Protein AF-A0A2T5K5F5-F1 (afdb_monomer_lite)

pLDDT: mean 80.12, std 20.65, range [37.78, 98.81]

Radius of gyration: 29.49 Å; chains: 1; bounding box: 67×43×77 Å

Structure (mmCIF, N/CA/C/O backbone):
data_AF-A0A2T5K5F5-F1
#
_entry.id   AF-A0A2T5K5F5-F1
#
loop_
_atom_site.group_PDB
_atom_site.id
_atom_site.type_symbol
_atom_site.label_atom_id
_atom_site.label_alt_id
_atom_site.label_comp_id
_atom_site.label_asym_id
_atom_site.label_entity_id
_atom_site.label_seq_id
_atom_site.pdbx_PDB_ins_code
_atom_site.Cartn_x
_atom_site.Cartn_y
_atom_site.Cartn_z
_atom_site.occupancy
_atom_site.B_iso_or_equiv
_atom_site.auth_seq_id
_atom_site.auth_comp_id
_atom_site.auth_asym_id
_atom_site.auth_atom_id
_atom_site.pdbx_PDB_model_num
ATOM 1 N N . MET A 1 1 ? 40.409 34.903 23.017 1.00 44.44 1 MET A N 1
ATOM 2 C CA . MET A 1 1 ? 39.620 34.393 21.876 1.00 44.44 1 MET A CA 1
ATOM 3 C C . MET A 1 1 ? 38.813 33.212 22.386 1.00 44.44 1 MET A C 1
ATOM 5 O O . MET A 1 1 ? 39.415 32.255 22.850 1.00 44.44 1 MET A O 1
ATOM 9 N N . LYS A 1 2 ? 37.488 33.360 22.487 1.00 39.72 2 LYS A N 1
ATOM 10 C CA . LYS A 1 2 ? 36.591 32.420 23.183 1.00 39.72 2 LYS A CA 1
ATOM 11 C C . LYS A 1 2 ? 35.684 31.714 22.160 1.00 39.72 2 LYS A C 1
ATOM 13 O O . LYS A 1 2 ? 35.212 32.402 21.257 1.00 39.72 2 LYS A O 1
ATOM 18 N N . PRO A 1 3 ? 35.433 30.401 22.294 1.00 48.75 3 PRO A N 1
ATOM 19 C CA . PRO A 1 3 ? 34.556 29.649 21.401 1.00 48.75 3 PRO A CA 1
ATOM 20 C C . PRO A 1 3 ? 33.081 29.854 21.779 1.00 48.75 3 PRO A C 1
ATOM 22 O O . PRO A 1 3 ? 32.686 29.632 22.922 1.00 48.75 3 PRO A O 1
ATOM 25 N N . THR A 1 4 ? 32.259 30.278 20.821 1.00 50.69 4 THR A N 1
ATOM 26 C CA . THR A 1 4 ? 30.801 30.380 20.972 1.00 50.69 4 THR A CA 1
ATOM 27 C C . THR A 1 4 ? 30.140 29.050 20.632 1.00 50.69 4 THR A C 1
ATOM 29 O O . THR A 1 4 ? 29.966 28.702 19.467 1.00 50.69 4 THR A O 1
ATOM 32 N N . ILE A 1 5 ? 29.775 28.325 21.685 1.00 50.56 5 ILE A N 1
ATOM 33 C CA . ILE A 1 5 ? 28.820 27.216 21.699 1.00 50.56 5 ILE A CA 1
ATOM 34 C C . ILE A 1 5 ? 27.422 27.844 21.735 1.00 50.56 5 ILE A C 1
ATOM 36 O O . ILE A 1 5 ? 27.115 28.574 22.678 1.00 50.56 5 ILE A O 1
ATOM 40 N N . PHE A 1 6 ? 26.579 27.590 20.730 1.00 42.66 6 PHE A N 1
ATOM 41 C CA . PHE A 1 6 ? 25.166 27.967 20.800 1.00 42.66 6 PHE A CA 1
ATOM 42 C C . PHE A 1 6 ? 24.382 26.867 21.510 1.00 42.66 6 PHE A C 1
ATOM 44 O O . PHE A 1 6 ? 24.306 25.725 21.063 1.00 42.66 6 PHE A O 1
ATOM 51 N N . ALA A 1 7 ? 23.877 27.251 22.677 1.00 44.06 7 ALA A N 1
ATOM 52 C CA . ALA A 1 7 ? 23.189 26.420 23.633 1.00 44.06 7 ALA A CA 1
ATOM 53 C C . ALA A 1 7 ? 21.772 26.058 23.171 1.00 44.06 7 ALA A C 1
ATOM 55 O O . ALA A 1 7 ? 21.019 26.883 22.655 1.00 44.06 7 ALA A O 1
ATOM 56 N N . ILE A 1 8 ? 21.438 24.801 23.447 1.00 47.69 8 ILE A N 1
ATOM 57 C CA . ILE A 1 8 ? 20.101 24.224 23.509 1.00 47.69 8 ILE A CA 1
ATOM 58 C C . ILE A 1 8 ? 19.236 25.095 24.428 1.00 47.69 8 ILE A C 1
ATOM 60 O O . ILE A 1 8 ? 19.544 25.260 25.608 1.00 47.69 8 ILE A O 1
ATOM 64 N N . PHE A 1 9 ? 18.151 25.639 23.888 1.00 41.84 9 PHE A N 1
ATOM 65 C CA . PHE A 1 9 ? 17.136 26.363 24.641 1.00 41.84 9 PHE A CA 1
ATOM 66 C C . PHE A 1 9 ? 15.791 25.759 24.262 1.00 41.84 9 PHE A C 1
ATOM 68 O O . PHE A 1 9 ? 15.399 25.869 23.106 1.00 41.84 9 PHE A O 1
ATOM 75 N N . LEU A 1 10 ? 15.148 25.069 25.207 1.00 42.06 10 LEU A N 1
ATOM 76 C CA . LEU A 1 10 ? 13.693 25.004 25.413 1.00 42.06 10 LEU A CA 1
ATOM 77 C C . LEU A 1 10 ? 13.392 23.949 26.487 1.00 42.06 10 LEU A C 1
ATOM 79 O O . LEU A 1 10 ? 12.933 22.844 26.213 1.00 42.06 10 LEU A O 1
ATOM 83 N N . LEU A 1 11 ? 13.665 24.309 27.741 1.00 43.66 11 LEU A N 1
ATOM 84 C CA . LEU A 1 11 ? 13.082 23.639 28.898 1.00 43.66 11 LEU A CA 1
ATOM 85 C C . LEU A 1 11 ? 12.930 24.658 30.028 1.00 43.66 11 LEU A C 1
ATOM 87 O O . LEU A 1 11 ? 13.890 24.919 30.741 1.00 43.66 11 LEU A O 1
ATOM 91 N N . SER A 1 12 ? 11.754 25.277 30.154 1.00 46.31 12 SER A N 1
ATOM 92 C CA . SER A 1 12 ? 11.238 25.770 31.440 1.00 46.31 12 SER A CA 1
ATOM 93 C C . SER A 1 12 ? 9.838 26.357 31.261 1.00 46.31 12 SER A C 1
ATOM 95 O O . SER A 1 12 ? 9.668 27.550 31.034 1.00 46.31 12 SER A O 1
ATOM 97 N N . TRP A 1 13 ? 8.828 25.502 31.389 1.00 45.78 13 TRP A N 1
ATOM 98 C CA . TRP A 1 13 ? 7.516 25.884 31.907 1.00 45.78 13 TRP A CA 1
ATOM 99 C C . TRP A 1 13 ? 7.175 24.885 33.015 1.00 45.78 13 TRP A C 1
ATOM 101 O O . TRP A 1 13 ? 6.409 23.948 32.829 1.00 45.78 13 TRP A O 1
ATOM 111 N N . CYS A 1 14 ? 7.802 25.068 34.179 1.00 37.78 14 CYS A N 1
ATOM 112 C CA . CYS A 1 14 ? 7.298 24.519 35.435 1.00 37.78 14 CYS A CA 1
ATOM 113 C C . CYS A 1 14 ? 6.393 25.576 36.072 1.00 37.78 14 CYS A C 1
ATOM 115 O O . CYS A 1 14 ? 6.846 26.414 36.848 1.00 37.78 14 CYS A O 1
ATOM 117 N N . LEU A 1 15 ? 5.108 25.544 35.720 1.00 51.75 15 LEU A N 1
ATOM 118 C CA . LEU A 1 15 ? 4.065 26.154 36.537 1.00 51.75 15 LEU A CA 1
ATOM 119 C C . LEU A 1 15 ? 3.687 25.151 37.626 1.00 51.75 15 LEU A C 1
ATOM 121 O O . LEU A 1 15 ? 3.159 24.075 37.353 1.00 51.75 15 LEU A O 1
ATOM 125 N N . ALA A 1 16 ? 4.004 25.522 38.863 1.00 50.09 16 ALA A N 1
ATOM 126 C CA . ALA A 1 16 ? 3.529 24.870 40.067 1.00 50.09 16 ALA A CA 1
ATOM 127 C C . ALA A 1 16 ? 1.993 24.935 40.111 1.00 50.09 16 ALA A C 1
ATOM 129 O O . ALA A 1 16 ? 1.411 26.009 40.255 1.00 50.09 16 ALA A O 1
ATOM 130 N N . GLY A 1 17 ? 1.349 23.777 39.979 1.00 49.19 17 GLY A N 1
ATOM 131 C CA . GLY A 1 17 ? -0.077 23.577 40.207 1.00 49.19 17 GLY A CA 1
ATOM 132 C C . GLY A 1 17 ? -0.266 22.683 41.425 1.00 49.19 17 GLY A C 1
ATOM 133 O O . GLY A 1 17 ? 0.146 21.527 41.431 1.00 49.19 17 GLY A O 1
ATOM 134 N N . VAL A 1 18 ? -0.839 23.268 42.467 1.00 51.66 18 VAL A N 1
ATOM 135 C CA . VAL A 1 18 ? -1.096 22.705 43.793 1.00 51.66 18 VAL A CA 1
ATOM 136 C C . VAL A 1 18 ? -1.929 21.423 43.708 1.00 51.66 18 VAL A C 1
ATOM 138 O O . VAL A 1 18 ? -2.941 21.366 43.011 1.00 51.66 18 VAL A O 1
ATOM 141 N N . ALA A 1 19 ? -1.518 20.407 44.464 1.00 48.97 19 ALA A N 1
ATOM 142 C CA . ALA A 1 19 ? -2.277 19.186 44.664 1.00 48.97 19 ALA A CA 1
ATOM 143 C C . ALA A 1 19 ? -3.625 19.485 45.341 1.00 48.97 19 ALA A C 1
ATOM 145 O O . ALA A 1 19 ? -3.670 20.000 46.456 1.00 48.97 19 ALA A O 1
ATOM 146 N N . THR A 1 20 ? -4.720 19.069 44.706 1.00 48.59 20 THR A N 1
ATOM 147 C CA . THR A 1 20 ? -5.899 18.596 45.436 1.00 48.59 20 THR A CA 1
ATOM 148 C C . THR A 1 20 ? -6.108 17.145 45.036 1.00 48.59 20 THR A C 1
ATOM 150 O O . THR A 1 20 ? -6.550 16.834 43.933 1.00 48.59 20 THR A O 1
ATOM 153 N N . ALA A 1 21 ? -5.709 16.238 45.927 1.00 44.84 21 ALA A N 1
ATOM 154 C CA . ALA A 1 21 ? -6.097 14.840 45.863 1.00 44.84 21 ALA A CA 1
ATOM 155 C C . ALA A 1 21 ? -7.602 14.774 46.144 1.00 44.84 21 ALA A C 1
ATOM 157 O O . ALA A 1 21 ? -8.038 14.633 47.283 1.00 44.84 21 ALA A O 1
ATOM 158 N N . GLN A 1 22 ? -8.405 14.955 45.100 1.00 50.06 22 GLN A N 1
ATOM 159 C CA . GLN A 1 22 ? -9.808 14.589 45.133 1.00 50.06 22 GLN A CA 1
ATOM 160 C C . GLN A 1 22 ? -9.846 13.076 44.935 1.00 50.06 22 GLN A C 1
ATOM 162 O O . GLN A 1 22 ? -9.694 12.579 43.820 1.00 50.06 22 GLN A O 1
ATOM 167 N N . THR A 1 23 ? -9.998 12.334 46.031 1.00 48.62 23 THR A N 1
ATOM 168 C CA . THR A 1 23 ? -10.463 10.947 45.993 1.00 48.62 23 THR A CA 1
ATOM 169 C C . THR A 1 23 ? -11.885 10.957 45.447 1.00 48.62 23 THR A C 1
ATOM 171 O O . THR A 1 23 ? -12.861 10.975 46.196 1.00 48.62 23 THR A O 1
ATOM 174 N N . ALA A 1 24 ? -11.989 11.021 44.120 1.00 51.16 24 ALA A N 1
ATOM 175 C CA . ALA A 1 24 ? -13.207 10.705 43.405 1.00 51.16 24 ALA A CA 1
ATOM 176 C 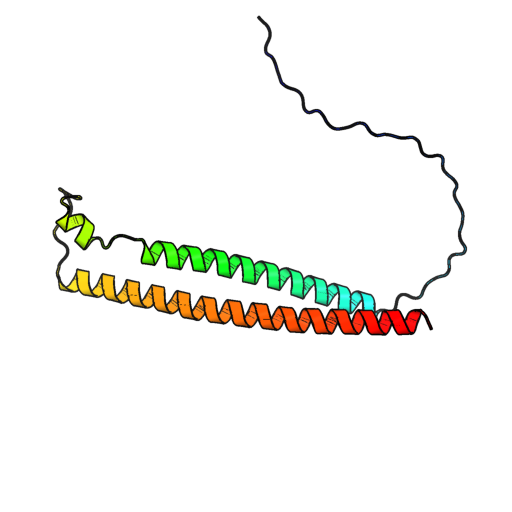C . ALA A 1 24 ? -13.607 9.267 43.777 1.00 51.16 24 ALA A C 1
ATOM 178 O O . ALA A 1 24 ? -12.723 8.414 43.931 1.00 51.16 24 ALA A O 1
ATOM 179 N N . PRO A 1 25 ? -14.907 8.981 43.948 1.00 43.34 25 PRO A N 1
ATOM 180 C CA . PRO A 1 25 ? -15.359 7.615 44.146 1.00 43.34 25 PRO A CA 1
ATOM 181 C C . PRO A 1 25 ? -14.807 6.778 42.995 1.00 43.34 25 PRO A C 1
ATOM 183 O O . PRO A 1 25 ? -14.962 7.140 41.827 1.00 43.34 25 PRO A O 1
ATOM 186 N N . ASN A 1 26 ? -14.113 5.694 43.340 1.00 47.69 26 ASN A N 1
ATOM 187 C CA . ASN A 1 26 ? -13.665 4.689 42.393 1.00 47.69 26 ASN A CA 1
ATOM 188 C C . ASN A 1 26 ? -14.925 4.013 41.839 1.00 47.69 26 ASN A C 1
ATOM 190 O O . ASN A 1 26 ? -15.368 2.978 42.329 1.00 47.69 26 ASN A O 1
ATOM 194 N N . ILE A 1 27 ? -15.573 4.676 40.878 1.00 51.75 27 ILE A N 1
ATOM 195 C CA . ILE A 1 27 ? -16.503 4.036 39.967 1.00 51.75 27 ILE A CA 1
ATOM 196 C C . ILE A 1 27 ? -15.599 3.131 39.151 1.00 51.75 27 ILE A C 1
ATOM 198 O O . ILE A 1 27 ? -14.985 3.565 38.175 1.00 51.75 27 ILE A O 1
ATOM 202 N N . GLU A 1 28 ? -15.463 1.896 39.615 1.00 46.81 28 GLU A N 1
ATOM 203 C CA . GLU A 1 28 ? -14.856 0.809 38.874 1.00 46.81 28 GLU A CA 1
ATOM 204 C C . GLU A 1 28 ? -15.714 0.616 37.616 1.00 46.81 28 GLU A C 1
ATOM 206 O O . GLU A 1 28 ? -16.659 -0.170 37.569 1.00 46.81 28 GLU A O 1
ATOM 211 N N . ARG A 1 29 ? -15.458 1.442 36.594 1.00 59.25 29 ARG A N 1
ATOM 212 C CA . ARG A 1 29 ? -15.996 1.250 35.254 1.00 59.25 29 ARG A CA 1
ATOM 213 C C . ARG A 1 29 ? -15.415 -0.080 34.818 1.00 59.25 29 ARG A C 1
ATOM 215 O O . ARG A 1 29 ? -14.239 -0.147 34.469 1.00 59.25 29 ARG A O 1
ATOM 222 N N . LYS A 1 30 ? -16.222 -1.139 34.870 1.00 65.62 30 LYS A N 1
ATOM 223 C CA . LYS A 1 30 ? -15.915 -2.384 34.172 1.00 65.62 30 LYS A CA 1
ATOM 224 C C . LYS A 1 30 ? -15.740 -2.027 32.702 1.00 65.62 30 LYS A C 1
ATOM 226 O O . LYS A 1 30 ? -16.719 -1.849 31.985 1.00 65.62 30 LYS A O 1
ATOM 231 N N . VAL A 1 31 ? -14.490 -1.843 32.288 1.00 70.44 31 VAL A N 1
ATOM 232 C CA . VAL A 1 31 ? -14.141 -1.654 30.886 1.00 70.44 31 VAL A CA 1
ATOM 233 C C . VAL A 1 31 ? -14.517 -2.948 30.187 1.00 70.44 31 VAL A C 1
ATOM 235 O O . VAL A 1 31 ? -14.075 -4.024 30.595 1.00 70.44 31 VAL A O 1
ATOM 238 N N . ASP A 1 32 ? -15.379 -2.849 29.180 1.00 80.94 32 ASP A N 1
ATOM 239 C CA . ASP A 1 32 ? -15.766 -4.007 28.391 1.00 80.94 32 ASP A CA 1
ATOM 240 C C . ASP A 1 32 ? -14.495 -4.606 27.755 1.00 80.94 32 ASP A C 1
ATOM 242 O O . ASP A 1 32 ? -13.793 -3.899 27.024 1.00 80.94 32 ASP A O 1
ATOM 246 N N . PRO A 1 33 ? -14.159 -5.885 28.015 1.00 87.12 33 PRO A N 1
ATOM 247 C CA . PRO A 1 33 ? -12.950 -6.509 27.478 1.00 87.12 33 PRO A CA 1
ATOM 248 C C . PRO A 1 33 ? -12.908 -6.507 25.941 1.00 87.12 33 PRO A C 1
ATOM 250 O O . PRO A 1 33 ? -11.826 -6.619 25.362 1.00 87.12 33 PRO A O 1
ATOM 253 N N . ARG A 1 34 ? -14.059 -6.342 25.271 1.00 90.06 34 ARG A N 1
ATOM 254 C CA . ARG A 1 34 ? -14.151 -6.177 23.815 1.00 90.06 34 ARG A CA 1
ATOM 255 C C . ARG A 1 34 ? -13.481 -4.888 23.338 1.00 90.06 34 ARG A C 1
ATOM 257 O O . ARG A 1 34 ? -12.895 -4.895 22.261 1.00 90.06 34 ARG A O 1
ATOM 264 N N . ILE A 1 35 ? -13.495 -3.813 24.133 1.00 93.38 35 ILE A N 1
ATOM 265 C CA . ILE A 1 35 ? -12.851 -2.536 23.776 1.00 93.38 35 ILE A CA 1
ATOM 266 C C . ILE A 1 35 ? -11.347 -2.742 23.595 1.00 93.38 35 ILE A C 1
ATOM 268 O O . ILE A 1 35 ? -10.810 -2.405 22.546 1.00 93.38 35 ILE A O 1
ATOM 272 N N . ALA A 1 36 ? -10.687 -3.381 24.565 1.00 93.12 36 ALA A N 1
ATOM 273 C CA . ALA A 1 36 ? -9.246 -3.629 24.502 1.00 93.12 36 ALA A CA 1
ATOM 274 C C . ALA A 1 36 ? -8.853 -4.491 23.286 1.00 93.12 36 ALA A C 1
ATOM 276 O O . ALA A 1 36 ? -7.830 -4.250 22.645 1.00 93.12 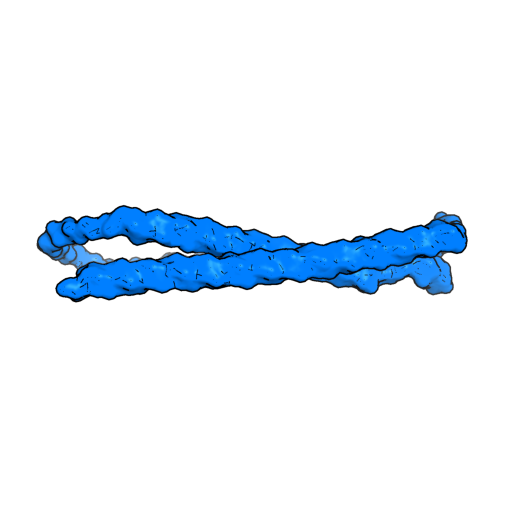36 ALA A O 1
ATOM 277 N N . GLN A 1 37 ? -9.681 -5.480 22.931 1.00 95.69 37 GLN A N 1
ATOM 278 C CA . GLN A 1 37 ? -9.457 -6.314 21.745 1.00 95.69 37 GLN A CA 1
ATOM 279 C C . GLN A 1 37 ? -9.597 -5.509 20.446 1.00 95.69 37 GLN A C 1
ATOM 281 O O . GLN A 1 37 ? -8.763 -5.637 19.549 1.00 95.69 37 GLN A O 1
ATOM 286 N N . LEU A 1 38 ? -10.616 -4.652 20.355 1.00 97.50 38 LEU A N 1
ATOM 287 C CA . LEU A 1 38 ? -10.841 -3.791 19.194 1.00 97.50 38 LEU A CA 1
ATOM 288 C C . LEU A 1 38 ? -9.752 -2.724 19.048 1.00 97.50 38 LEU A C 1
ATOM 290 O O . LEU A 1 38 ? -9.318 -2.451 17.934 1.00 97.50 38 LEU A O 1
ATOM 294 N N . GLU A 1 39 ? -9.252 -2.167 20.148 1.00 96.69 39 GLU A N 1
ATOM 295 C CA . GLU A 1 39 ? -8.113 -1.243 20.138 1.00 96.69 39 GLU A CA 1
ATOM 296 C C . GLU A 1 39 ? -6.825 -1.926 19.666 1.00 96.69 39 GLU A C 1
ATOM 298 O O . GLU A 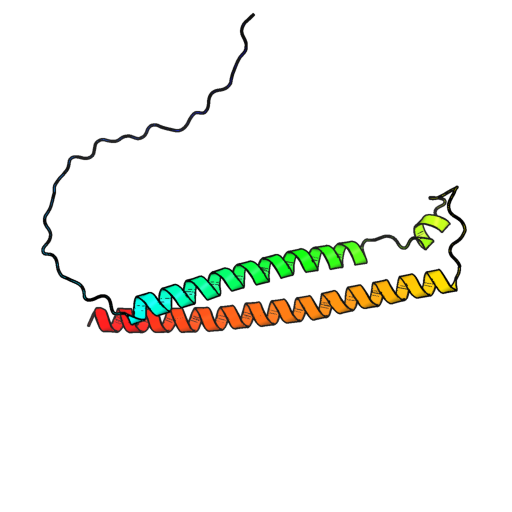1 39 ? -6.077 -1.362 18.865 1.00 96.69 39 GLU A O 1
ATOM 303 N N . MET A 1 40 ? -6.575 -3.164 20.104 1.00 97.75 40 MET A N 1
ATOM 304 C CA . MET A 1 40 ? -5.445 -3.955 19.618 1.00 97.75 40 MET A CA 1
ATOM 305 C C . MET A 1 40 ? -5.564 -4.232 18.114 1.00 97.75 40 MET A C 1
ATOM 307 O O . MET A 1 40 ? -4.598 -4.028 17.377 1.00 97.75 40 MET A O 1
ATOM 311 N N . ALA A 1 41 ? -6.747 -4.644 17.648 1.00 98.19 41 ALA A N 1
ATOM 312 C CA . ALA A 1 41 ? -7.009 -4.870 16.229 1.00 98.19 41 ALA A CA 1
ATOM 313 C C . ALA A 1 41 ? -6.838 -3.580 15.409 1.00 98.19 41 ALA A C 1
ATOM 315 O O . ALA A 1 41 ? -6.196 -3.591 14.360 1.00 98.19 41 ALA A O 1
ATOM 316 N N . LEU A 1 42 ? -7.333 -2.448 15.916 1.00 98.56 42 LEU A N 1
ATOM 317 C CA . LEU A 1 42 ? -7.173 -1.140 15.286 1.00 98.56 42 LEU A CA 1
ATOM 318 C C . LEU A 1 42 ? -5.696 -0.749 15.166 1.00 98.56 42 LEU A C 1
ATOM 320 O O . LEU A 1 42 ? -5.269 -0.255 14.122 1.00 98.56 42 LEU A O 1
ATOM 324 N N . ASN A 1 43 ? -4.907 -0.974 16.217 1.00 98.50 43 ASN A N 1
ATOM 325 C CA . ASN A 1 43 ? -3.472 -0.711 16.196 1.00 98.50 43 ASN A CA 1
ATOM 326 C C . ASN A 1 43 ? -2.751 -1.580 15.164 1.00 98.50 43 ASN A C 1
ATOM 328 O O . ASN A 1 43 ? -1.925 -1.054 14.420 1.00 98.50 43 ASN A O 1
ATOM 332 N N . LEU A 1 44 ? -3.097 -2.866 15.070 1.00 98.62 44 LEU A N 1
ATOM 333 C CA . LEU A 1 44 ? -2.532 -3.764 14.064 1.00 98.62 44 LEU A CA 1
ATOM 334 C C . LEU A 1 44 ? -2.856 -3.289 12.640 1.00 98.62 44 LEU A C 1
ATOM 336 O O . LEU A 1 44 ? -1.948 -3.152 11.823 1.00 98.62 44 LEU A O 1
ATOM 340 N N . VAL A 1 45 ? -4.121 -2.957 12.364 1.00 98.69 45 VAL A N 1
ATOM 341 C CA . VAL A 1 45 ? -4.545 -2.438 11.053 1.00 98.69 45 VAL A CA 1
ATOM 342 C C . VAL A 1 45 ? -3.822 -1.132 10.720 1.00 98.69 45 VAL A C 1
ATOM 344 O O . VAL A 1 45 ? -3.345 -0.963 9.601 1.00 98.69 45 VAL A O 1
ATOM 347 N N . ASN A 1 46 ? -3.676 -0.216 11.683 1.00 98.44 46 ASN A N 1
ATOM 348 C CA . ASN A 1 46 ? -2.942 1.033 11.471 1.00 98.44 46 ASN A CA 1
ATOM 349 C C . ASN A 1 46 ? -1.457 0.786 11.152 1.00 98.44 46 ASN A C 1
ATOM 351 O O . ASN A 1 46 ? -0.910 1.442 10.266 1.00 98.44 46 ASN A O 1
ATOM 355 N N . GLN A 1 47 ? -0.804 -0.145 11.854 1.00 98.62 47 GLN A N 1
ATOM 356 C CA . GLN A 1 47 ? 0.591 -0.512 11.588 1.00 98.62 47 GLN A CA 1
ATOM 357 C C . GLN A 1 47 ? 0.748 -1.124 10.195 1.00 98.62 47 GLN A C 1
ATOM 359 O O . GLN A 1 47 ? 1.647 -0.739 9.445 1.00 98.62 47 GLN A O 1
ATOM 364 N N . GLU A 1 48 ? -0.149 -2.034 9.817 1.00 98.62 48 GLU A N 1
ATOM 365 C CA . GLU A 1 48 ? -0.120 -2.644 8.491 1.00 98.62 48 GLU A CA 1
ATOM 366 C C . GLU A 1 48 ? -0.360 -1.598 7.396 1.00 98.62 48 GLU A C 1
ATOM 368 O O . GLU A 1 48 ? 0.375 -1.547 6.412 1.00 98.62 48 GLU A O 1
ATOM 373 N N . GLN A 1 49 ? -1.316 -0.689 7.600 1.00 98.44 49 GLN A N 1
ATOM 374 C CA . GLN A 1 49 ? -1.622 0.386 6.659 1.00 98.44 49 GLN A CA 1
ATOM 375 C C . GLN A 1 49 ? -0.419 1.322 6.448 1.00 98.44 49 GLN A C 1
ATOM 377 O O . GLN A 1 49 ? -0.145 1.726 5.315 1.00 98.44 49 GLN A O 1
ATOM 382 N N . GLN A 1 50 ? 0.337 1.629 7.510 1.00 98.44 50 GLN A N 1
ATOM 383 C CA . GLN A 1 50 ? 1.593 2.381 7.411 1.00 98.44 50 GLN A CA 1
ATOM 384 C C . GLN A 1 50 ? 2.662 1.610 6.628 1.00 98.44 50 GLN A C 1
ATOM 386 O O . GLN A 1 50 ? 3.319 2.194 5.766 1.00 98.44 50 GLN A O 1
ATOM 391 N N . SER A 1 51 ? 2.814 0.307 6.880 1.00 98.62 51 SER A N 1
ATOM 392 C CA . SER A 1 51 ? 3.779 -0.531 6.158 1.00 98.62 51 SER A CA 1
ATOM 393 C C . SER A 1 51 ? 3.455 -0.624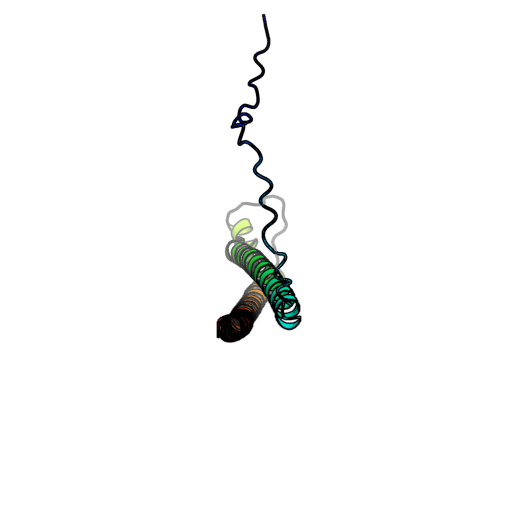 4.665 1.00 98.62 51 SER A C 1
ATOM 395 O O . SER A 1 51 ? 4.332 -0.407 3.829 1.00 98.62 51 SER A O 1
ATOM 397 N N . VAL A 1 52 ? 2.191 -0.874 4.310 1.00 98.69 52 VAL A N 1
ATOM 398 C CA . VAL A 1 52 ? 1.731 -0.939 2.912 1.00 98.69 52 VAL A CA 1
ATOM 399 C C . VAL A 1 52 ? 1.968 0.393 2.203 1.00 98.69 52 VAL A C 1
ATOM 401 O O . VAL A 1 52 ? 2.449 0.412 1.070 1.00 98.69 52 VAL A O 1
ATOM 404 N N . TYR A 1 53 ? 1.699 1.513 2.877 1.00 98.50 53 TYR A N 1
ATOM 405 C CA . TYR A 1 53 ? 1.972 2.838 2.327 1.00 98.50 53 TYR A CA 1
ATOM 406 C C . TYR A 1 53 ? 3.468 3.057 2.051 1.00 98.50 53 TYR A C 1
ATOM 408 O O . TYR A 1 53 ? 3.837 3.507 0.968 1.00 98.50 53 TYR A O 1
ATOM 416 N N . GLN A 1 54 ? 4.345 2.684 2.987 1.00 98.56 54 GLN A N 1
ATOM 417 C CA . GLN A 1 54 ? 5.796 2.785 2.794 1.00 98.56 54 GLN A CA 1
ATOM 418 C C . GLN A 1 54 ? 6.286 1.916 1.629 1.00 98.56 54 GLN A C 1
ATOM 420 O O . GLN A 1 54 ? 7.082 2.373 0.807 1.00 98.56 54 GLN A O 1
ATOM 425 N N . GLN A 1 55 ? 5.785 0.683 1.522 1.00 98.56 55 GLN A N 1
ATOM 426 C CA . GLN A 1 55 ? 6.103 -0.212 0.408 1.00 98.56 55 GLN A CA 1
ATOM 427 C C . GLN A 1 55 ? 5.659 0.384 -0.929 1.00 98.56 55 GLN A C 1
ATOM 429 O O . GLN A 1 55 ? 6.409 0.328 -1.903 1.00 98.56 55 GLN A O 1
ATOM 434 N N . PHE A 1 56 ? 4.478 1.005 -0.966 1.00 98.69 56 PHE A N 1
ATOM 435 C CA . PHE A 1 56 ? 3.967 1.673 -2.157 1.00 98.69 56 PHE A CA 1
ATOM 436 C C . PHE A 1 56 ? 4.893 2.810 -2.599 1.00 98.69 56 PHE A C 1
ATOM 438 O O . PHE A 1 56 ? 5.275 2.863 -3.767 1.00 98.69 56 PHE A O 1
ATOM 445 N N . GLN A 1 57 ? 5.307 3.681 -1.672 1.00 98.25 57 GLN A N 1
ATOM 446 C CA . GLN A 1 57 ? 6.230 4.781 -1.975 1.00 98.25 57 GLN A CA 1
ATOM 447 C C . GLN A 1 57 ? 7.571 4.266 -2.507 1.00 98.25 57 GLN A C 1
ATOM 449 O O . GLN A 1 57 ? 8.073 4.751 -3.519 1.00 98.25 57 GLN A O 1
ATOM 454 N N . MET A 1 58 ? 8.133 3.249 -1.855 1.00 98.31 58 MET A N 1
ATOM 455 C CA . MET A 1 58 ? 9.398 2.645 -2.265 1.00 98.31 58 MET A CA 1
ATOM 456 C C . MET A 1 58 ? 9.303 2.061 -3.682 1.00 98.31 58 MET A C 1
ATOM 458 O O . MET A 1 58 ? 10.137 2.354 -4.539 1.00 98.31 58 MET A O 1
ATOM 462 N N . LEU A 1 59 ? 8.239 1.313 -3.968 1.00 98.25 59 LEU A N 1
ATOM 463 C CA . LEU A 1 59 ? 8.005 0.712 -5.277 1.00 98.25 59 LEU A CA 1
ATOM 464 C C . LEU A 1 59 ? 7.732 1.751 -6.373 1.00 98.25 59 LEU A C 1
ATOM 466 O O . LEU A 1 59 ? 8.166 1.584 -7.517 1.00 98.25 59 LEU A O 1
ATOM 470 N N . GLN A 1 60 ? 7.049 2.842 -6.031 1.00 97.75 60 GLN A N 1
ATOM 471 C CA . GLN A 1 60 ? 6.834 3.964 -6.936 1.00 97.75 60 GLN A CA 1
ATOM 472 C C . GLN A 1 60 ? 8.166 4.596 -7.354 1.00 97.75 60 GLN A C 1
ATOM 474 O O . GLN A 1 60 ? 8.367 4.854 -8.543 1.00 97.75 60 GLN A O 1
ATOM 479 N N . GLU A 1 61 ? 9.089 4.792 -6.412 1.00 97.19 61 GLU A N 1
ATOM 480 C CA . GLU A 1 61 ? 10.417 5.331 -6.710 1.00 97.19 61 GLU A CA 1
ATOM 481 C C . GLU A 1 61 ? 11.278 4.348 -7.517 1.00 97.19 61 GLU A C 1
ATOM 483 O O . GLU A 1 61 ? 11.931 4.770 -8.471 1.00 97.19 61 GLU A O 1
ATOM 488 N N . MET A 1 62 ? 11.219 3.038 -7.240 1.00 96.12 62 MET A N 1
ATOM 489 C CA . MET A 1 62 ? 11.889 2.030 -8.083 1.00 96.12 62 MET A CA 1
ATOM 490 C C . MET A 1 62 ? 11.361 2.049 -9.521 1.00 96.12 62 MET A C 1
ATOM 492 O O . MET A 1 62 ? 12.126 2.059 -10.482 1.00 96.12 62 MET A O 1
ATOM 496 N N . ARG A 1 63 ? 10.040 2.129 -9.706 1.00 95.56 63 ARG A N 1
ATOM 497 C CA . ARG A 1 63 ? 9.456 2.254 -11.046 1.00 95.56 63 ARG A CA 1
ATOM 498 C C . ARG A 1 63 ? 9.889 3.552 -11.725 1.00 95.56 63 ARG A C 1
ATOM 500 O O . ARG A 1 63 ? 10.180 3.549 -12.921 1.00 95.56 63 ARG A O 1
ATOM 507 N N . ARG A 1 64 ? 9.904 4.665 -10.989 1.00 95.00 64 ARG A N 1
ATOM 508 C CA . ARG A 1 64 ? 10.334 5.965 -11.509 1.00 95.00 64 ARG A CA 1
ATOM 509 C C . ARG A 1 64 ? 11.789 5.917 -11.959 1.00 95.00 64 ARG A C 1
ATOM 511 O O . ARG A 1 64 ? 12.071 6.392 -13.057 1.00 95.00 64 ARG A O 1
ATOM 518 N N . SER A 1 65 ? 12.680 5.330 -11.162 1.00 92.88 65 SER A N 1
ATOM 519 C CA . SER A 1 65 ? 14.093 5.200 -11.513 1.00 92.88 65 SER A CA 1
ATOM 520 C C . SER A 1 65 ? 14.270 4.334 -12.757 1.00 92.88 65 SER A C 1
ATOM 522 O O . SER A 1 65 ? 14.962 4.756 -13.675 1.00 92.88 65 SER A O 1
ATOM 524 N N . GLU A 1 66 ? 13.559 3.209 -12.875 1.00 91.50 66 GLU A N 1
ATOM 525 C CA . GLU A 1 66 ? 13.573 2.374 -14.082 1.00 91.50 66 GLU A CA 1
ATOM 526 C C . GLU A 1 66 ? 13.092 3.149 -15.316 1.00 91.50 66 GLU A C 1
ATOM 528 O O . GLU A 1 66 ? 13.713 3.076 -16.376 1.00 91.50 66 GLU A O 1
ATOM 533 N N . VAL A 1 67 ? 12.021 3.943 -15.203 1.00 89.69 67 VAL A N 1
ATOM 534 C CA . VAL A 1 67 ? 11.500 4.769 -16.309 1.00 89.69 67 VAL A CA 1
ATOM 535 C C . VAL A 1 67 ? 12.476 5.880 -16.707 1.00 89.69 67 VAL A C 1
ATOM 537 O O . VAL A 1 67 ? 12.635 6.144 -17.899 1.00 89.69 67 VAL A O 1
ATOM 540 N N . GLN A 1 68 ? 13.131 6.510 -15.734 1.00 87.88 68 GLN A N 1
ATOM 541 C CA . GLN A 1 68 ? 14.061 7.618 -15.957 1.00 87.88 68 GLN A CA 1
ATOM 542 C C . GLN A 1 68 ? 15.471 7.166 -16.341 1.00 87.88 68 GLN A C 1
ATOM 544 O O . GLN A 1 68 ? 16.218 7.961 -16.908 1.00 87.88 68 GLN A O 1
ATOM 549 N N . ASN A 1 69 ? 15.837 5.914 -16.053 1.00 80.12 69 ASN A N 1
ATOM 550 C CA . ASN A 1 69 ? 17.145 5.377 -16.386 1.00 80.12 69 ASN A CA 1
ATOM 551 C C . ASN A 1 69 ? 17.345 5.438 -17.906 1.00 80.12 69 ASN A C 1
ATOM 553 O O . ASN A 1 69 ? 16.603 4.821 -18.681 1.00 80.12 69 ASN A O 1
ATOM 557 N N . ILE A 1 70 ? 18.323 6.245 -18.317 1.00 66.75 70 ILE A N 1
ATOM 558 C CA . ILE A 1 70 ? 18.674 6.438 -19.717 1.00 66.75 70 ILE A CA 1
ATOM 559 C C . ILE A 1 70 ? 19.221 5.109 -20.217 1.00 66.75 70 ILE A C 1
ATOM 561 O O . ILE A 1 70 ? 20.165 4.561 -19.654 1.00 66.75 70 ILE A O 1
ATOM 565 N N . ASN A 1 71 ? 18.617 4.590 -21.285 1.00 67.50 71 ASN A N 1
ATOM 566 C CA . ASN A 1 71 ? 19.061 3.351 -21.902 1.00 67.50 71 ASN A CA 1
ATOM 567 C C . ASN A 1 71 ? 20.576 3.439 -22.196 1.00 67.50 71 ASN A C 1
ATOM 569 O O . ASN A 1 71 ? 20.982 4.392 -22.868 1.00 67.50 71 ASN A O 1
ATOM 573 N N . PRO A 1 72 ? 21.410 2.479 -21.755 1.00 63.34 72 PRO A N 1
ATOM 574 C CA . PRO A 1 72 ? 22.853 2.504 -21.999 1.00 63.34 72 PRO A CA 1
ATOM 575 C C . PRO A 1 72 ? 23.226 2.663 -23.482 1.00 63.34 72 PRO A C 1
ATOM 577 O O . PRO A 1 72 ? 24.256 3.257 -23.786 1.00 63.34 72 PRO A O 1
ATOM 580 N N . LEU A 1 73 ? 22.363 2.248 -24.418 1.00 62.09 73 LEU A N 1
ATOM 581 C CA . LEU A 1 73 ? 22.567 2.515 -25.850 1.00 62.09 73 LEU A CA 1
ATOM 582 C C . LEU A 1 73 ? 22.452 3.991 -26.231 1.00 62.09 73 LEU A C 1
ATOM 584 O O . LEU A 1 73 ? 23.213 4.460 -27.068 1.00 62.09 73 LEU A O 1
ATOM 588 N N . VAL A 1 74 ? 21.543 4.735 -25.596 1.00 61.78 74 VAL A N 1
ATOM 589 C CA . VAL A 1 74 ? 21.433 6.190 -25.785 1.00 61.78 74 VAL A CA 1
ATOM 590 C C . VAL A 1 74 ? 22.662 6.890 -25.194 1.00 61.78 74 VAL A C 1
ATOM 592 O O . VAL A 1 74 ? 23.135 7.871 -25.754 1.00 61.78 74 VAL A O 1
ATOM 595 N N . MET A 1 75 ? 23.232 6.367 -24.102 1.00 61.56 75 MET A N 1
ATOM 596 C CA . MET A 1 75 ? 24.489 6.885 -23.543 1.00 61.56 75 MET A CA 1
ATOM 597 C C . MET A 1 75 ? 25.711 6.602 -24.432 1.00 61.56 75 MET A C 1
ATOM 599 O O . MET A 1 75 ? 26.609 7.442 -24.503 1.00 61.56 75 MET A O 1
ATOM 603 N N . GLN A 1 76 ? 25.755 5.451 -25.112 1.00 60.66 76 GLN A N 1
ATOM 604 C CA . GLN A 1 76 ? 26.858 5.092 -26.010 1.00 60.66 76 GLN A CA 1
ATOM 605 C C . GLN A 1 76 ? 26.813 5.895 -27.326 1.00 60.66 76 GLN A C 1
ATOM 607 O O . GLN A 1 76 ? 27.854 6.369 -27.775 1.00 60.66 76 GLN A O 1
ATOM 612 N N . ASP A 1 77 ? 25.618 6.133 -27.883 1.00 60.22 77 ASP A N 1
ATOM 613 C CA . ASP A 1 77 ? 25.404 6.942 -29.100 1.00 60.22 77 ASP A CA 1
ATOM 614 C C . ASP A 1 77 ? 25.687 8.444 -28.879 1.00 60.22 77 ASP A C 1
ATOM 616 O O . ASP A 1 77 ? 26.210 9.135 -29.747 1.00 60.22 77 ASP A O 1
ATOM 620 N N . MET A 1 78 ? 25.457 8.945 -27.659 1.00 63.91 78 MET A N 1
ATOM 621 C CA . MET A 1 78 ? 25.795 10.318 -27.243 1.00 63.91 78 MET A CA 1
ATOM 622 C C . MET A 1 78 ? 27.294 10.521 -26.926 1.00 63.91 78 MET A C 1
ATOM 624 O O . MET A 1 78 ? 27.672 11.551 -26.366 1.00 63.91 78 MET A O 1
ATOM 628 N N . GLY A 1 79 ? 28.162 9.550 -27.241 1.00 60.00 79 GLY A N 1
ATOM 629 C CA . GLY A 1 79 ? 29.615 9.641 -27.033 1.00 60.00 79 GLY A CA 1
ATOM 630 C C . GLY A 1 79 ? 30.069 9.541 -25.569 1.00 60.00 79 GLY A C 1
ATOM 631 O O . GLY A 1 79 ? 31.196 9.921 -25.250 1.00 60.00 79 GLY A O 1
ATOM 632 N N . GLY A 1 80 ? 29.211 9.049 -24.668 1.00 59.19 80 GLY A N 1
ATOM 633 C CA . GLY A 1 80 ? 29.408 9.127 -23.217 1.00 59.19 80 GLY A CA 1
ATOM 634 C C . GLY A 1 80 ? 30.379 8.114 -22.601 1.00 59.19 80 GLY A C 1
ATOM 635 O O . GLY A 1 80 ? 30.761 8.290 -21.447 1.00 59.19 80 GLY A O 1
ATOM 636 N N . VAL A 1 81 ? 30.799 7.064 -23.319 1.00 59.50 81 VAL A N 1
ATOM 637 C CA . VAL A 1 81 ? 31.676 6.023 -22.748 1.00 59.50 81 VAL A CA 1
ATOM 638 C C . VAL A 1 81 ? 32.741 5.593 -23.758 1.00 59.50 81 VAL A C 1
ATOM 640 O O . VAL A 1 81 ? 32.545 4.666 -24.539 1.00 59.50 81 VAL A O 1
ATOM 643 N N . LYS A 1 82 ? 33.881 6.292 -23.743 1.00 58.50 82 LYS A N 1
ATOM 644 C CA . LYS A 1 82 ? 35.007 6.092 -24.675 1.00 58.50 82 LYS A CA 1
ATOM 645 C C . LYS A 1 82 ? 35.706 4.727 -24.526 1.00 58.50 82 LYS A C 1
ATOM 647 O O . LYS A 1 82 ? 36.327 4.273 -25.480 1.00 58.50 82 LYS A O 1
ATOM 652 N N . ASP A 1 83 ? 35.546 4.070 -23.374 1.00 66.31 83 ASP A N 1
ATOM 653 C CA . ASP A 1 83 ? 36.272 2.843 -23.004 1.00 66.31 83 ASP A CA 1
ATOM 654 C C . ASP A 1 83 ? 35.378 1.596 -22.845 1.00 66.31 83 ASP A C 1
ATOM 656 O O . ASP A 1 83 ? 35.853 0.549 -22.406 1.00 66.31 83 ASP A O 1
ATOM 660 N N . MET A 1 84 ? 34.085 1.668 -23.194 1.00 61.06 84 MET A N 1
ATOM 661 C CA . MET A 1 84 ? 33.183 0.512 -23.110 1.00 61.06 84 MET A CA 1
ATOM 662 C C . MET A 1 84 ? 32.947 -0.081 -24.501 1.00 61.06 84 MET A C 1
ATOM 664 O O . MET A 1 84 ? 32.566 0.664 -25.411 1.00 61.06 84 MET A O 1
ATOM 668 N N . PRO A 1 85 ? 33.156 -1.400 -24.694 1.00 67.56 85 PRO A N 1
ATOM 669 C CA . PRO A 1 85 ? 32.906 -2.032 -25.981 1.00 67.56 85 PRO A CA 1
ATOM 670 C C . PRO A 1 85 ? 31.448 -1.806 -26.419 1.00 67.56 85 PRO A C 1
ATOM 672 O O . PRO A 1 85 ? 30.556 -1.726 -25.565 1.00 67.56 85 PRO A O 1
ATOM 675 N N . PRO A 1 86 ? 31.181 -1.685 -27.732 1.00 70.44 86 PRO A N 1
ATOM 676 C CA . PRO A 1 86 ? 29.824 -1.573 -28.257 1.00 70.44 86 PRO A CA 1
ATOM 677 C C . PRO A 1 86 ? 28.927 -2.691 -27.717 1.00 70.44 86 PRO A C 1
ATOM 679 O O . PRO A 1 86 ? 29.287 -3.867 -27.799 1.00 70.44 86 PRO A O 1
ATOM 682 N N . ILE A 1 87 ? 27.763 -2.336 -27.168 1.00 71.81 87 ILE A N 1
ATOM 683 C CA . ILE A 1 87 ? 26.751 -3.331 -26.790 1.00 71.81 87 ILE A CA 1
ATOM 684 C C . ILE A 1 87 ? 26.216 -3.969 -28.079 1.00 71.81 87 ILE A C 1
ATOM 686 O O . ILE A 1 87 ? 25.889 -3.263 -29.035 1.00 71.81 87 ILE A O 1
ATOM 690 N N . SER A 1 88 ? 26.124 -5.303 -28.128 1.00 84.19 88 SER A N 1
ATOM 691 C CA . SER A 1 88 ? 25.550 -5.987 -29.291 1.00 84.19 88 SER A CA 1
ATOM 692 C C . SER A 1 88 ? 24.056 -5.675 -29.433 1.00 84.19 88 SER A C 1
ATOM 694 O O . SER A 1 88 ? 23.361 -5.394 -28.453 1.00 84.19 88 SER A O 1
ATOM 696 N N . TYR A 1 89 ? 23.527 -5.749 -30.656 1.00 82.31 89 TYR A N 1
ATOM 697 C CA . TYR A 1 89 ? 22.098 -5.525 -30.885 1.00 82.31 89 TYR A CA 1
ATOM 698 C C . TYR A 1 89 ? 21.224 -6.481 -30.053 1.00 82.31 89 TYR A C 1
ATOM 700 O O . TYR A 1 89 ? 20.283 -6.040 -29.397 1.00 82.31 89 TYR A O 1
ATOM 708 N N . ASP A 1 90 ? 21.564 -7.768 -29.995 1.00 87.38 90 ASP A N 1
ATOM 709 C CA . ASP A 1 90 ? 20.779 -8.751 -29.237 1.00 87.38 90 ASP A CA 1
ATOM 710 C C . ASP A 1 90 ? 20.777 -8.457 -27.731 1.00 87.38 90 ASP A C 1
ATOM 712 O O . ASP A 1 90 ? 19.732 -8.532 -27.077 1.00 87.38 90 ASP A O 1
ATOM 716 N N . GLU A 1 91 ? 21.924 -8.040 -27.189 1.00 86.00 91 GLU A N 1
ATOM 717 C CA . GLU A 1 91 ? 22.047 -7.620 -25.794 1.00 86.00 91 GLU A CA 1
ATOM 718 C C . GLU A 1 91 ? 21.179 -6.389 -25.515 1.00 86.00 91 GLU A C 1
ATOM 720 O O . GLU A 1 91 ? 20.438 -6.343 -24.533 1.00 86.00 91 GLU A O 1
ATOM 725 N N . SER A 1 92 ? 21.193 -5.416 -26.427 1.00 83.06 92 SER A N 1
ATOM 726 C CA . SER A 1 92 ? 20.384 -4.203 -26.319 1.00 83.06 92 SER A CA 1
ATOM 727 C C . SER A 1 92 ? 18.884 -4.485 -26.250 1.00 83.06 92 SER A C 1
ATOM 729 O O . SER A 1 92 ? 18.161 -3.908 -25.432 1.00 83.06 92 SER A O 1
ATOM 731 N N . VAL A 1 93 ? 18.414 -5.409 -27.092 1.00 87.44 93 VAL A N 1
ATOM 732 C CA . VAL A 1 93 ? 17.011 -5.811 -27.155 1.00 87.44 93 VAL A CA 1
ATOM 733 C C . VAL A 1 93 ? 16.630 -6.567 -25.888 1.00 87.44 93 VAL A C 1
ATOM 735 O O . VAL A 1 93 ? 15.547 -6.327 -25.345 1.00 87.44 93 VAL A O 1
ATOM 738 N N . ARG A 1 94 ? 17.518 -7.433 -25.384 1.00 90.06 94 ARG A N 1
ATOM 739 C CA . ARG A 1 94 ? 17.314 -8.160 -24.129 1.00 90.06 94 ARG A CA 1
ATOM 740 C C . ARG A 1 94 ? 17.176 -7.205 -22.944 1.00 90.06 94 ARG A C 1
ATOM 742 O O . ARG A 1 94 ? 16.146 -7.241 -22.274 1.00 90.06 94 ARG A O 1
ATOM 749 N N . VAL A 1 95 ? 18.133 -6.295 -22.748 1.00 87.19 95 VAL A N 1
ATOM 750 C CA . VAL A 1 95 ? 18.113 -5.301 -21.655 1.00 87.19 95 VAL A CA 1
ATOM 751 C C . VAL A 1 95 ? 16.839 -4.453 -21.699 1.00 87.19 95 VAL A C 1
ATOM 753 O O . VAL A 1 95 ? 16.197 -4.213 -20.673 1.00 87.19 95 VAL A O 1
ATOM 756 N N . GLN A 1 96 ? 16.419 -4.031 -22.894 1.00 87.00 96 GLN A N 1
ATOM 757 C CA . GLN A 1 96 ? 15.195 -3.247 -23.063 1.00 87.00 96 GLN A CA 1
ATOM 758 C C . GLN A 1 96 ? 13.925 -4.043 -22.753 1.00 87.00 96 GLN A C 1
ATOM 760 O O . GLN A 1 96 ? 12.961 -3.474 -22.233 1.00 87.00 96 GLN A O 1
ATOM 765 N N . ARG A 1 97 ? 13.898 -5.342 -23.068 1.00 91.50 97 ARG A N 1
ATOM 766 C CA . ARG A 1 97 ? 12.780 -6.222 -22.717 1.00 91.50 97 ARG A CA 1
ATOM 767 C C . ARG A 1 97 ? 12.705 -6.428 -21.208 1.00 91.50 97 ARG A C 1
ATOM 769 O O . ARG A 1 97 ? 11.664 -6.143 -20.630 1.00 91.50 97 ARG A O 1
ATOM 776 N N . GLU A 1 98 ? 13.810 -6.798 -20.571 1.00 93.06 98 GLU A N 1
ATOM 777 C CA . GLU A 1 98 ? 13.868 -7.001 -19.119 1.00 93.06 98 GLU A CA 1
ATOM 778 C C . GLU A 1 98 ? 13.440 -5.746 -18.352 1.00 93.06 98 GLU A C 1
ATOM 780 O O . GLU A 1 98 ? 12.686 -5.823 -17.384 1.00 93.06 98 GLU A O 1
ATOM 785 N N . ARG A 1 99 ? 13.862 -4.564 -18.813 1.00 91.88 99 ARG A N 1
ATOM 786 C CA . ARG A 1 99 ? 13.425 -3.289 -18.236 1.00 91.88 99 ARG A CA 1
ATOM 787 C C . ARG A 1 99 ? 11.914 -3.089 -18.346 1.00 91.88 99 ARG A C 1
ATOM 789 O O . ARG A 1 99 ? 11.276 -2.679 -17.377 1.00 91.88 99 ARG A O 1
ATOM 796 N N . LYS A 1 100 ? 11.322 -3.368 -19.513 1.00 92.88 100 LYS A N 1
ATOM 797 C CA . LYS A 1 100 ? 9.862 -3.298 -19.689 1.00 92.88 100 LYS A CA 1
ATOM 798 C C . LYS A 1 100 ? 9.151 -4.271 -18.752 1.00 92.88 100 LYS A C 1
ATOM 800 O O . LYS A 1 100 ? 8.164 -3.879 -18.131 1.00 92.88 100 LYS A O 1
ATOM 805 N N . ASP A 1 101 ? 9.679 -5.481 -18.608 1.00 96.12 101 ASP A N 1
ATOM 806 C CA . ASP A 1 101 ? 9.107 -6.507 -17.740 1.00 96.12 101 ASP A CA 1
ATOM 807 C C . ASP A 1 101 ? 9.137 -6.072 -16.266 1.00 96.12 101 ASP A C 1
ATOM 809 O O . ASP A 1 101 ? 8.111 -6.165 -15.587 1.00 96.12 101 ASP A O 1
ATOM 813 N N . ARG A 1 102 ? 10.251 -5.492 -15.789 1.00 96.25 102 ARG A N 1
ATOM 814 C CA . ARG A 1 102 ? 10.354 -4.924 -14.429 1.00 96.25 102 ARG A CA 1
ATOM 815 C C . ARG A 1 102 ? 9.372 -3.776 -14.200 1.00 96.25 102 ARG A C 1
ATOM 817 O O . ARG A 1 102 ? 8.653 -3.773 -13.205 1.00 96.25 102 ARG A O 1
ATOM 824 N N . ILE A 1 103 ? 9.256 -2.837 -15.144 1.00 95.69 103 ILE A N 1
ATOM 825 C CA . ILE A 1 103 ? 8.288 -1.728 -15.047 1.00 95.69 103 ILE A CA 1
ATOM 826 C C . ILE A 1 103 ? 6.851 -2.258 -14.942 1.00 95.69 103 ILE A C 1
ATOM 828 O O . ILE A 1 103 ? 6.060 -1.755 -14.140 1.00 95.69 103 ILE A O 1
ATOM 832 N N . GLN A 1 104 ? 6.504 -3.271 -15.739 1.00 97.25 104 GLN A N 1
ATOM 833 C CA . GLN A 1 104 ? 5.185 -3.900 -15.686 1.00 97.25 104 GLN A CA 1
ATOM 834 C C . GLN A 1 104 ? 4.960 -4.667 -14.381 1.00 97.25 104 GLN A C 1
ATOM 836 O O . GLN A 1 104 ? 3.854 -4.641 -13.842 1.00 97.25 104 GLN A O 1
ATOM 841 N N . GLN A 1 105 ? 5.986 -5.343 -13.863 1.00 98.06 105 GLN A N 1
ATOM 842 C CA . GLN A 1 105 ? 5.920 -6.009 -12.569 1.00 98.06 105 GLN A CA 1
ATOM 843 C C . GLN A 1 105 ? 5.639 -5.007 -11.449 1.00 98.06 105 GLN A C 1
ATOM 845 O O . GLN A 1 105 ? 4.672 -5.196 -10.713 1.00 98.06 105 GLN A O 1
ATOM 850 N N . HIS A 1 106 ? 6.398 -3.911 -11.382 1.00 97.88 106 HIS A N 1
ATOM 851 C CA . HIS A 1 106 ? 6.171 -2.863 -10.390 1.00 97.88 106 HIS A CA 1
ATOM 852 C C . HIS A 1 106 ? 4.773 -2.250 -10.508 1.00 97.88 106 HIS A C 1
ATOM 854 O O . HIS A 1 106 ? 4.144 -1.972 -9.497 1.00 97.88 106 HIS A O 1
ATOM 860 N N . ALA A 1 107 ? 4.242 -2.074 -11.724 1.00 96.88 107 ALA A N 1
ATOM 861 C CA . ALA A 1 107 ? 2.870 -1.597 -11.903 1.00 96.88 107 ALA A CA 1
ATOM 862 C C . ALA A 1 107 ? 1.837 -2.546 -11.267 1.00 96.88 107 ALA A C 1
ATOM 864 O O . ALA A 1 107 ? 1.004 -2.100 -10.485 1.00 96.88 107 ALA A O 1
ATOM 865 N N . ARG A 1 108 ? 1.943 -3.857 -11.522 1.00 98.56 108 ARG A N 1
ATOM 866 C CA . ARG A 1 108 ? 1.038 -4.855 -10.924 1.00 98.56 108 ARG A CA 1
ATOM 867 C C . ARG A 1 108 ? 1.159 -4.923 -9.403 1.00 98.56 108 ARG A C 1
ATOM 869 O O . ARG A 1 108 ? 0.172 -5.151 -8.712 1.00 98.56 108 ARG A O 1
ATOM 876 N N . GLU A 1 109 ? 2.369 -4.778 -8.877 1.00 98.56 109 GLU A N 1
ATOM 877 C CA . GLU A 1 109 ? 2.613 -4.758 -7.434 1.00 98.56 109 GLU A CA 1
ATOM 878 C C . GLU A 1 109 ? 2.033 -3.494 -6.776 1.00 98.56 109 GLU A C 1
ATOM 880 O O . GLU A 1 109 ? 1.416 -3.601 -5.718 1.00 98.56 109 GLU A O 1
ATOM 885 N N . LEU A 1 110 ? 2.128 -2.325 -7.424 1.00 98.69 110 LEU A N 1
ATOM 886 C CA . LEU A 1 110 ? 1.477 -1.092 -6.961 1.00 98.69 110 LEU A CA 1
ATOM 887 C C . LEU A 1 110 ? -0.047 -1.252 -6.882 1.00 98.69 110 LEU A C 1
ATOM 889 O O . LEU A 1 110 ? -0.640 -0.863 -5.877 1.00 98.69 110 LEU A O 1
ATOM 893 N N . ASP A 1 111 ? -0.670 -1.871 -7.889 1.00 98.56 111 ASP A N 1
ATOM 894 C CA . ASP A 1 111 ? -2.117 -2.129 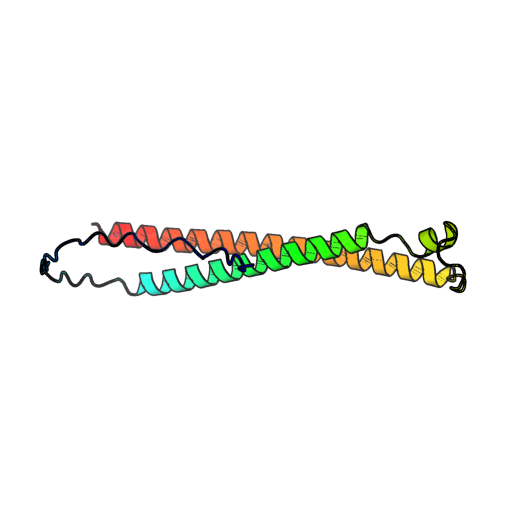-7.891 1.00 98.56 111 ASP A CA 1
ATOM 895 C C . ASP A 1 111 ? -2.532 -3.036 -6.719 1.00 98.56 111 ASP A C 1
ATOM 897 O O . ASP A 1 111 ? -3.540 -2.793 -6.053 1.00 98.56 111 ASP A O 1
ATOM 901 N N . ARG A 1 112 ? -1.724 -4.062 -6.412 1.00 98.69 112 ARG A N 1
ATOM 902 C CA . ARG A 1 112 ? -1.953 -4.950 -5.258 1.00 98.69 112 ARG A CA 1
ATOM 903 C C . ARG A 1 112 ? -1.826 -4.212 -3.929 1.00 98.69 112 ARG A C 1
ATOM 905 O O . ARG A 1 112 ? -2.667 -4.401 -3.053 1.00 98.69 112 ARG A O 1
ATOM 912 N N . LEU A 1 113 ? -0.798 -3.376 -3.774 1.00 98.69 113 LEU A N 1
ATOM 913 C CA . LEU A 1 113 ? -0.601 -2.574 -2.563 1.00 98.69 113 LEU A CA 1
ATOM 914 C C . LEU A 1 113 ? -1.748 -1.579 -2.365 1.00 98.69 113 LEU A C 1
ATOM 916 O O . LEU A 1 113 ? -2.229 -1.421 -1.245 1.00 98.69 113 LEU A O 1
ATOM 920 N N . TYR A 1 114 ? -2.239 -0.966 -3.444 1.00 98.19 114 TYR A N 1
ATOM 921 C CA . TYR A 1 114 ? -3.411 -0.096 -3.392 1.00 98.19 114 TYR A CA 1
ATOM 922 C C . TYR A 1 114 ? -4.666 -0.852 -2.935 1.00 98.19 114 TYR A C 1
ATOM 924 O O . TYR A 1 114 ? -5.353 -0.406 -2.015 1.00 98.19 114 TYR A O 1
ATOM 932 N N . ALA A 1 115 ? -4.937 -2.021 -3.524 1.00 98.69 115 ALA A N 1
ATOM 933 C CA . ALA A 1 115 ? -6.073 -2.850 -3.130 1.00 98.69 115 ALA A CA 1
ATOM 934 C C . ALA A 1 115 ? -6.001 -3.242 -1.645 1.00 98.69 115 ALA A C 1
ATOM 936 O O . ALA A 1 115 ? -6.982 -3.082 -0.918 1.00 98.69 115 ALA A O 1
ATOM 937 N N . ARG A 1 116 ? -4.821 -3.664 -1.166 1.00 98.62 116 ARG A N 1
ATOM 938 C CA . ARG A 1 116 ? -4.609 -3.998 0.249 1.00 98.62 116 ARG A CA 1
ATOM 939 C C . ARG A 1 116 ? -4.814 -2.794 1.164 1.00 98.62 116 ARG A C 1
ATOM 941 O O . ARG A 1 116 ? -5.428 -2.922 2.217 1.00 98.62 116 ARG A O 1
ATOM 948 N N . TYR A 1 117 ? -4.328 -1.620 0.770 1.00 98.50 117 TYR A N 1
ATOM 949 C CA . TYR A 1 117 ? -4.534 -0.394 1.537 1.00 98.50 117 TYR A CA 1
ATOM 950 C C . TYR A 1 117 ? -6.026 -0.050 1.672 1.00 98.50 117 TYR A C 1
ATOM 952 O O . TYR A 1 117 ? -6.472 0.327 2.756 1.00 98.50 117 TYR A O 1
ATOM 960 N N . SER A 1 118 ? -6.800 -0.208 0.591 1.00 98.50 118 SER A N 1
ATOM 961 C CA . SER A 1 118 ? -8.254 -0.001 0.602 1.00 98.50 118 SER A CA 1
ATOM 962 C C . SER A 1 118 ? -8.957 -0.981 1.542 1.00 98.50 118 SER A C 1
ATOM 964 O O . SER A 1 118 ? -9.751 -0.561 2.380 1.00 98.50 118 SER A O 1
ATOM 966 N N . GLU A 1 119 ? -8.611 -2.268 1.458 1.00 98.75 119 GLU A N 1
ATOM 967 C CA . GLU A 1 119 ? -9.148 -3.322 2.327 1.00 98.75 119 GLU A CA 1
ATOM 968 C C . GLU A 1 119 ? -8.888 -3.020 3.814 1.00 98.75 119 GLU A C 1
ATOM 970 O O . GLU A 1 119 ? -9.792 -3.100 4.644 1.00 98.75 119 GLU A O 1
ATOM 975 N N . LEU A 1 120 ? -7.668 -2.597 4.160 1.00 98.81 120 LEU A N 1
ATOM 976 C CA . LEU A 1 120 ? -7.325 -2.185 5.525 1.00 98.81 120 LEU A CA 1
ATOM 977 C C . LEU A 1 120 ? -8.145 -0.968 5.982 1.00 98.81 120 LEU A C 1
ATOM 979 O O . LEU A 1 120 ? -8.535 -0.885 7.147 1.00 98.81 12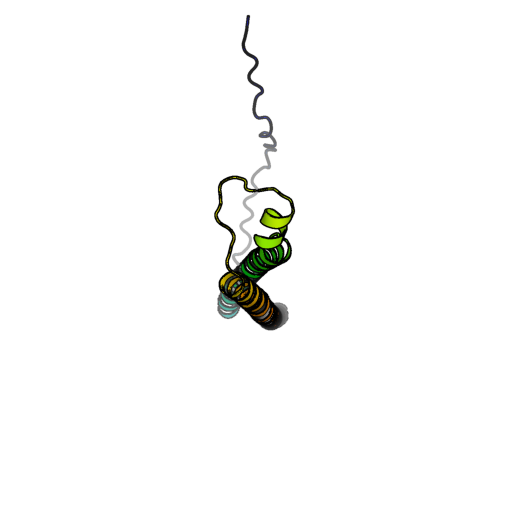0 LEU A O 1
ATOM 983 N N . GLY A 1 121 ? -8.454 -0.042 5.071 1.00 98.50 121 GLY A N 1
ATOM 984 C CA . GLY A 1 121 ? -9.356 1.080 5.334 1.00 98.50 121 GLY A CA 1
ATOM 985 C C . GLY A 1 121 ? -10.779 0.630 5.683 1.00 98.50 121 GLY A C 1
ATOM 986 O O . GLY A 1 121 ? -11.376 1.148 6.629 1.00 98.50 121 GLY A O 1
ATOM 987 N N . GLU A 1 122 ? -11.308 -0.366 4.974 1.00 98.69 122 GLU A N 1
ATOM 988 C CA . GLU A 1 122 ? -12.616 -0.962 5.269 1.00 98.69 122 GLU A CA 1
ATOM 989 C C . GLU A 1 122 ? -12.620 -1.674 6.629 1.00 98.69 122 GLU A C 1
ATOM 991 O O . GLU A 1 122 ? -13.507 -1.426 7.450 1.00 98.69 122 GLU A O 1
ATOM 996 N N . GLN A 1 123 ? -11.591 -2.480 6.917 1.00 98.62 123 GLN A N 1
ATOM 997 C CA . GLN A 1 123 ? -11.436 -3.160 8.210 1.00 98.62 123 GLN A CA 1
ATOM 998 C C . GLN A 1 123 ? -11.364 -2.161 9.371 1.00 98.62 123 GLN A C 1
ATOM 1000 O O . GLN A 1 123 ? -12.051 -2.315 10.383 1.00 98.62 123 GLN A O 1
ATOM 1005 N N . LYS A 1 124 ? -10.580 -1.091 9.210 1.00 98.56 124 LYS A N 1
ATOM 1006 C CA . LYS A 1 124 ? -10.483 -0.003 10.186 1.00 98.56 124 LYS A CA 1
ATOM 1007 C C . LYS A 1 124 ? -11.842 0.631 10.465 1.00 98.56 124 LYS A C 1
ATOM 1009 O O . LYS A 1 124 ? -12.186 0.846 11.627 1.00 98.56 124 LYS A O 1
ATOM 1014 N N . ASN A 1 125 ? -12.616 0.926 9.422 1.00 98.56 125 ASN A N 1
ATOM 1015 C CA . ASN A 1 125 ? -13.940 1.524 9.575 1.00 98.56 125 ASN A CA 1
ATOM 1016 C C . ASN A 1 125 ? -14.904 0.593 10.320 1.00 98.56 125 ASN A C 1
ATOM 1018 O O . ASN A 1 125 ? -15.629 1.062 11.195 1.00 98.56 125 ASN A O 1
ATOM 1022 N N . ALA A 1 126 ? -14.866 -0.712 10.039 1.00 98.50 126 ALA A N 1
ATOM 1023 C CA . ALA A 1 126 ? -15.674 -1.700 10.750 1.00 98.50 126 ALA A CA 1
ATOM 1024 C C . ALA A 1 126 ? -15.337 -1.758 12.252 1.00 98.50 126 ALA A C 1
ATOM 1026 O O . ALA A 1 126 ? -16.242 -1.746 13.086 1.00 98.50 126 ALA A O 1
ATOM 1027 N N . ILE A 1 127 ? -14.046 -1.748 12.608 1.00 98.44 127 ILE A N 1
ATOM 1028 C CA . ILE A 1 127 ? -13.597 -1.733 14.012 1.00 98.44 127 ILE A CA 1
ATOM 1029 C C . ILE A 1 127 ? -14.057 -0.451 14.720 1.00 98.44 127 ILE A C 1
ATOM 1031 O O . ILE A 1 127 ? -14.568 -0.501 15.840 1.00 98.44 127 ILE A O 1
ATOM 1035 N N . LEU A 1 128 ? -13.906 0.705 14.067 1.00 98.25 128 LEU A N 1
ATOM 1036 C CA . LEU A 1 128 ? -14.345 1.987 14.623 1.00 98.25 128 LEU A CA 1
ATOM 1037 C C . LEU A 1 128 ? -15.857 2.029 14.846 1.00 98.25 128 LEU A C 1
ATOM 1039 O O . LEU A 1 128 ? -16.304 2.609 15.833 1.00 98.25 128 LEU A O 1
ATOM 1043 N N . GLU A 1 129 ? -16.641 1.413 13.965 1.00 98.19 129 GLU A N 1
ATOM 1044 C CA . GLU A 1 129 ? -18.088 1.341 14.143 1.00 98.19 129 GLU A CA 1
ATOM 1045 C C . GLU A 1 129 ? -18.473 0.460 15.334 1.00 98.19 129 GLU A C 1
ATOM 1047 O O . GLU A 1 129 ? -19.280 0.871 16.163 1.00 98.19 129 GLU A O 1
ATOM 1052 N N . GLN A 1 130 ? -17.819 -0.691 15.510 1.00 96.75 130 GLN A N 1
ATOM 1053 C CA . GLN A 1 130 ? -18.031 -1.539 16.688 1.00 96.75 130 GLN A CA 1
ATOM 1054 C C . GLN A 1 130 ? -17.683 -0.815 17.996 1.00 96.75 130 GLN A C 1
ATOM 1056 O O . GLN A 1 130 ? -18.435 -0.896 18.967 1.00 96.75 130 GLN A O 1
ATOM 1061 N N . LEU A 1 131 ? -16.584 -0.053 18.017 1.00 96.06 131 LEU A N 1
ATOM 1062 C CA . LEU A 1 131 ? -16.225 0.780 19.168 1.00 96.06 131 LEU A CA 1
ATOM 1063 C C . LEU A 1 131 ? -17.290 1.848 19.462 1.00 96.06 131 LEU A C 1
ATOM 1065 O O . LEU A 1 131 ? -17.606 2.090 20.628 1.00 96.06 131 LEU A O 1
ATOM 1069 N N . ARG A 1 132 ? -17.875 2.474 18.430 1.00 95.56 132 ARG A N 1
ATOM 1070 C CA . ARG A 1 132 ? -18.963 3.453 18.602 1.00 95.56 132 ARG A CA 1
ATOM 1071 C C . ARG A 1 132 ? -20.228 2.821 19.164 1.00 95.56 132 ARG A C 1
ATOM 1073 O O . ARG A 1 132 ? -20.857 3.436 20.023 1.00 95.56 132 ARG A O 1
ATOM 1080 N N . GLU A 1 133 ? -20.600 1.629 18.711 1.00 94.88 133 GLU A N 1
ATOM 1081 C CA . GLU A 1 133 ? -21.775 0.927 19.237 1.00 94.88 133 GLU A CA 1
ATOM 1082 C C . GLU A 1 133 ? -21.597 0.569 20.716 1.00 94.88 133 GLU A C 1
ATOM 1084 O O . GLU A 1 133 ? -22.460 0.904 21.528 1.00 94.88 133 GLU A O 1
ATOM 1089 N N . ILE A 1 134 ? -20.434 0.039 21.110 1.00 92.44 134 ILE A N 1
ATOM 1090 C CA . ILE A 1 134 ? -20.128 -0.231 22.527 1.00 92.44 134 ILE A CA 1
ATOM 1091 C C . ILE A 1 134 ? -20.157 1.065 23.354 1.00 92.44 134 ILE A C 1
ATOM 1093 O O . ILE A 1 134 ? -20.675 1.092 24.475 1.00 92.44 134 ILE A O 1
ATOM 1097 N N . ALA A 1 135 ? -19.642 2.172 22.808 1.00 89.38 135 ALA A N 1
ATOM 1098 C CA . ALA A 1 135 ? -19.691 3.466 23.481 1.00 89.38 135 ALA A CA 1
ATOM 1099 C C . ALA A 1 135 ? -21.137 3.957 23.696 1.00 89.38 135 ALA A C 1
ATOM 1101 O O . ALA A 1 135 ? -21.437 4.502 24.757 1.00 89.38 135 ALA A O 1
ATOM 1102 N N . LYS A 1 136 ? -22.049 3.731 22.738 1.00 90.56 136 LYS A N 1
ATOM 1103 C CA . LYS A 1 136 ? -23.483 4.047 22.886 1.00 90.56 136 LYS A CA 1
ATOM 1104 C C . LYS A 1 136 ? -24.162 3.156 23.928 1.00 90.56 136 LYS A C 1
ATOM 1106 O O . LYS A 1 136 ? -24.966 3.662 24.707 1.00 90.56 136 LYS A O 1
ATOM 1111 N N . GLU A 1 137 ? -23.841 1.861 23.954 1.00 86.38 137 GLU A N 1
ATOM 1112 C CA . GLU A 1 137 ? -24.352 0.905 24.949 1.00 86.38 137 GLU A CA 1
ATOM 1113 C C . GLU A 1 137 ? -23.923 1.278 26.371 1.00 86.38 137 GLU A C 1
ATOM 1115 O O . GLU A 1 137 ? -24.717 1.176 27.295 1.00 86.38 137 GLU A O 1
ATOM 1120 N N . THR A 1 138 ? -22.691 1.765 26.538 1.00 79.44 138 THR A N 1
ATOM 1121 C CA . THR A 1 138 ? -22.126 2.126 27.852 1.00 79.44 138 THR A CA 1
ATOM 1122 C C . THR A 1 138 ? -22.719 3.420 28.433 1.00 79.44 138 THR A C 1
ATOM 1124 O O . THR A 1 138 ? -22.606 3.670 29.632 1.00 79.44 138 THR A O 1
ATOM 1127 N N . VAL A 1 139 ? -23.302 4.283 27.592 1.00 73.62 139 VAL A N 1
ATOM 1128 C CA . VAL A 1 139 ? -23.894 5.574 27.999 1.00 73.62 139 VAL A CA 1
ATOM 1129 C C . VAL A 1 139 ? -25.401 5.465 28.294 1.00 73.62 139 VAL A C 1
ATOM 1131 O O . VAL A 1 139 ? -25.948 6.368 28.928 1.00 73.62 139 VAL A O 1
ATOM 1134 N N . ARG A 1 140 ? -26.069 4.393 27.847 1.00 55.78 140 ARG A N 1
ATOM 1135 C CA . ARG A 1 140 ? -27.473 4.096 28.184 1.00 55.78 140 ARG A CA 1
ATOM 1136 C C . ARG A 1 140 ? -27.608 3.479 29.571 1.00 55.78 140 ARG A C 1
ATOM 1138 O O . ARG A 1 140 ? -28.638 3.788 30.206 1.00 55.78 140 ARG A O 1
#

Sequence (140 aa):
MKPTIFAIFLLSWCLAGVATAQTAPNIERKVDPRIAQLEMALNLVNQEQQSVYQQFQMLQEMRRSEVQNINPLVMQDMGGVKDMPPISYDESVRVQRERKDRIQQHARELDRLYARYSELGEQKNAILEQLREIAKETVR

Secondary structure (DSSP, 8-state):
--------------------------------HHHHHHHHHHHHHHHHHHHHHHHHHHHHHHHHHHHHS--HHHHHHTT--TTSPPPPHHHHHHHHHHHHHHHHHHHHHHHHHHHHHHHHHHHHHHHHHHHHHHHHHHH-

Foldseek 3Di:
DDDDDDDDDDDDDPDDDDDDPPPDPPPVPPDDVVLVVLVVVLVVLVVVLVVLVVVLVVLVVVLVCLVPPDQVQVCVVVVNCPPDPDDDPVNSVVVVVVSVVSNVVSVVVSVVSVVSSVVSVVVNVVSVVVNVVVVVVSVD